Protein AF-A0A539DKL7-F1 (afdb_monomer_lite)

Secondary structure (DSSP, 8-state):
--GGGGTHHHHTT--EEEEEE-TT-BTTB-HHHHHHHHHHHHHHHHTTT-EEEEEEEE-S-HHHHHHHHHHHHHTT----EEEEEEPS--HHHHHHHHHHTT--SSHHHHHHHHHHHHHHTT-SSTHHHHHHHHHH--GGG-SEEEEEE-TT-HHHHHHHHHHHHH--

Radius of gyration: 16.88 Å; chains: 1; bounding box: 45×38×37 Å

Structure (mmCIF, N/CA/C/O backbone):
data_AF-A0A539DKL7-F1
#
_entry.id   AF-A0A539DKL7-F1
#
loop_
_atom_site.group_PDB
_atom_site.id
_atom_site.type_symbol
_atom_site.label_atom_id
_atom_site.label_alt_id
_atom_site.label_comp_id
_atom_site.label_asym_id
_atom_site.label_entity_id
_atom_site.label_seq_id
_atom_site.pdbx_PDB_ins_code
_atom_site.Cartn_x
_atom_site.Cartn_y
_atom_site.Cartn_z
_atom_site.occupancy
_atom_site.B_iso_or_equiv
_atom_site.auth_seq_id
_atom_site.auth_comp_id
_atom_site.auth_asym_id
_atom_site.auth_atom_id
_atom_site.pdbx_PDB_model_num
ATOM 1 N N . MET A 1 1 ? -15.030 14.262 7.979 1.00 51.34 1 MET A N 1
ATOM 2 C CA . MET A 1 1 ? -15.782 13.205 8.694 1.00 51.34 1 MET A CA 1
ATOM 3 C C . MET A 1 1 ? -17.088 12.956 7.949 1.00 51.34 1 MET A C 1
ATOM 5 O O . MET A 1 1 ? -18.043 13.677 8.177 1.00 51.34 1 MET A O 1
ATOM 9 N N . GLY A 1 2 ? -17.061 12.036 6.977 1.00 80.56 2 GLY A N 1
ATOM 10 C CA . GLY A 1 2 ? -18.054 11.915 5.896 1.00 80.56 2 GLY A CA 1
ATOM 11 C C . GLY A 1 2 ? -19.024 10.734 6.029 1.00 80.56 2 GLY A C 1
ATOM 12 O O . GLY A 1 2 ? -19.484 10.433 7.127 1.00 80.56 2 GLY A O 1
ATOM 13 N N . LEU A 1 3 ? -19.303 10.060 4.902 1.00 87.44 3 LEU A N 1
ATOM 14 C CA . LEU A 1 3 ? -20.340 9.023 4.740 1.00 87.44 3 LEU A CA 1
ATOM 15 C C . LEU A 1 3 ? -20.349 7.925 5.819 1.00 87.44 3 LEU A C 1
ATOM 17 O O . LEU A 1 3 ? -21.429 7.475 6.191 1.00 87.44 3 LEU A O 1
ATOM 21 N N . LEU A 1 4 ? -19.191 7.553 6.383 1.00 86.50 4 LEU A N 1
ATOM 22 C CA . LEU A 1 4 ? -19.084 6.562 7.468 1.00 86.50 4 LEU A CA 1
ATOM 23 C C . LEU A 1 4 ? -19.978 6.885 8.672 1.00 86.50 4 LEU A C 1
ATOM 25 O O . LEU A 1 4 ? -20.499 5.980 9.308 1.00 86.50 4 LEU A O 1
ATOM 29 N N . LYS A 1 5 ? -20.194 8.169 8.978 1.00 86.50 5 LYS A N 1
ATOM 30 C CA . LYS A 1 5 ? -20.977 8.573 10.154 1.00 86.50 5 LYS A CA 1
ATOM 31 C C . LYS A 1 5 ? -22.489 8.541 9.943 1.00 86.50 5 LYS A C 1
ATOM 33 O O . LYS A 1 5 ? -23.233 8.614 10.914 1.00 86.50 5 LYS A O 1
ATOM 38 N N . THR A 1 6 ? -22.942 8.425 8.697 1.00 91.38 6 THR A N 1
ATOM 39 C CA . THR A 1 6 ? -24.365 8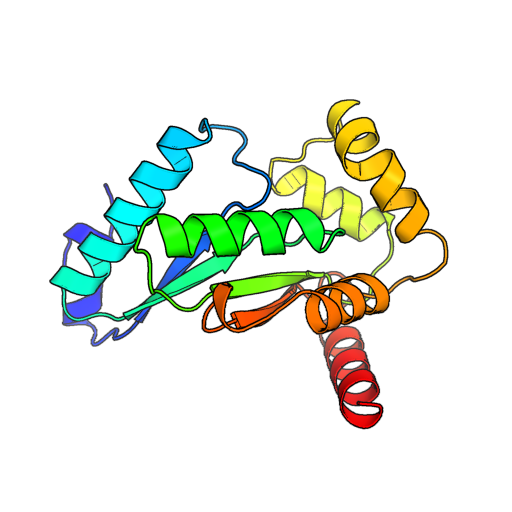.527 8.328 1.00 91.38 6 THR A CA 1
ATOM 40 C C . THR A 1 6 ? -25.171 7.260 8.631 1.00 91.38 6 THR A C 1
ATOM 42 O O . THR A 1 6 ? -26.403 7.285 8.584 1.00 91.38 6 THR A O 1
ATOM 45 N N . GLY A 1 7 ? -24.493 6.134 8.879 1.00 90.38 7 GLY A N 1
ATOM 46 C CA . GLY A 1 7 ? -25.111 4.813 9.010 1.00 90.38 7 GLY A CA 1
ATOM 47 C C . GLY A 1 7 ? -25.663 4.235 7.698 1.00 90.38 7 GLY A C 1
ATOM 48 O O . GLY A 1 7 ? -26.395 3.250 7.732 1.00 90.38 7 GLY A O 1
ATOM 49 N N . LEU A 1 8 ? -25.411 4.875 6.544 1.00 94.19 8 LEU A N 1
ATOM 50 C CA . LEU A 1 8 ? -25.935 4.419 5.250 1.00 94.19 8 LEU A CA 1
ATOM 51 C C . LEU A 1 8 ? -25.416 3.027 4.882 1.00 94.19 8 LEU A C 1
ATOM 53 O O . LEU A 1 8 ? -26.169 2.210 4.364 1.00 94.19 8 LEU A O 1
ATOM 57 N N . PHE A 1 9 ? -24.143 2.747 5.151 1.00 94.94 9 PHE A N 1
ATOM 58 C CA . PHE A 1 9 ? -23.506 1.509 4.716 1.00 94.94 9 PHE A CA 1
ATOM 59 C C . PHE A 1 9 ? -24.122 0.285 5.402 1.00 94.94 9 PHE A C 1
ATOM 61 O O . PHE A 1 9 ? -24.510 -0.671 4.734 1.00 94.94 9 PHE A O 1
ATOM 68 N N . GLU A 1 10 ? -24.310 0.360 6.714 1.00 92.38 10 GLU A N 1
ATOM 69 C CA . GLU A 1 1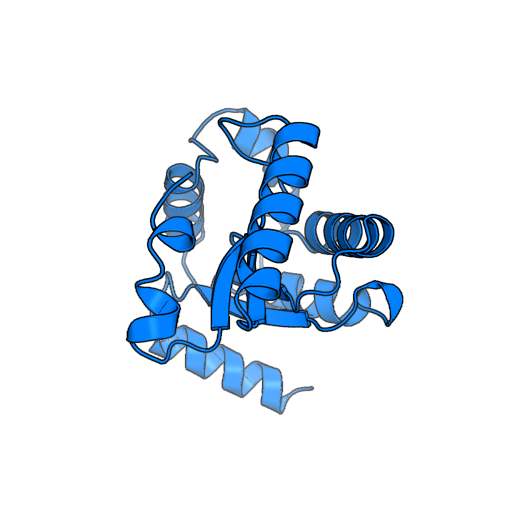0 ? -24.898 -0.692 7.536 1.00 92.38 10 GLU A CA 1
ATOM 70 C C . GLU A 1 10 ? -26.374 -0.909 7.173 1.00 92.38 10 GLU A C 1
ATOM 72 O O . GLU A 1 10 ? -26.809 -2.050 7.017 1.00 92.38 10 GLU A O 1
ATOM 77 N N . ARG A 1 11 ? -27.130 0.181 6.950 1.00 94.00 11 ARG A N 1
ATOM 78 C CA . ARG A 1 11 ? -28.537 0.118 6.505 1.00 94.00 11 ARG A CA 1
ATOM 79 C C . ARG A 1 11 ? -28.705 -0.575 5.154 1.00 94.00 11 ARG A C 1
ATOM 81 O O . ARG A 1 11 ? -29.730 -1.208 4.928 1.00 94.00 11 ARG A O 1
ATOM 88 N N . HIS A 1 12 ? -27.709 -0.477 4.277 1.00 96.31 12 HIS A N 1
ATOM 89 C CA . HIS A 1 12 ? -27.691 -1.157 2.980 1.00 96.31 12 HIS A CA 1
ATOM 90 C C . HIS A 1 12 ? -26.947 -2.504 3.006 1.00 96.31 12 HIS A C 1
ATOM 92 O O . HIS A 1 12 ? -26.658 -3.068 1.954 1.00 96.31 12 HIS A O 1
ATOM 98 N N . GLY A 1 13 ? -26.641 -3.040 4.193 1.00 95.75 13 GLY A N 1
ATOM 99 C CA . GLY A 1 13 ? -26.045 -4.367 4.347 1.00 95.75 13 GLY A CA 1
ATOM 100 C C . GLY A 1 13 ? -24.576 -4.465 3.927 1.00 95.75 13 GLY A C 1
ATOM 101 O O . GLY A 1 13 ? -24.063 -5.577 3.785 1.00 95.75 13 GLY A O 1
ATOM 102 N N . ILE A 1 14 ? -23.875 -3.341 3.743 1.00 97.06 14 ILE A N 1
ATOM 103 C CA . ILE A 1 14 ? -22.437 -3.348 3.460 1.00 97.06 14 ILE A CA 1
ATOM 104 C C . ILE A 1 14 ? -21.697 -3.916 4.671 1.00 97.06 14 ILE A C 1
ATOM 106 O O . ILE A 1 14 ? -21.912 -3.501 5.806 1.00 97.06 14 ILE A O 1
ATOM 110 N N . ARG A 1 15 ? -20.817 -4.890 4.419 1.00 96.75 15 ARG A N 1
ATOM 111 C CA . ARG A 1 15 ? -20.060 -5.606 5.461 1.00 96.75 15 ARG A CA 1
ATOM 112 C C . ARG A 1 15 ? -18.588 -5.230 5.526 1.00 96.75 15 ARG A C 1
ATOM 114 O O . ARG A 1 15 ? -17.936 -5.544 6.513 1.00 96.75 15 ARG A O 1
ATOM 121 N N . ALA A 1 16 ? -18.054 -4.590 4.492 1.00 96.62 16 ALA A N 1
ATOM 122 C CA . ALA A 1 16 ? -16.653 -4.206 4.434 1.00 96.62 16 ALA A CA 1
ATOM 123 C C . ALA A 1 16 ? -16.479 -2.888 3.685 1.00 96.62 16 ALA A C 1
ATOM 125 O O . ALA A 1 16 ? -17.191 -2.625 2.715 1.00 96.62 16 ALA A O 1
ATOM 126 N N . ILE A 1 17 ? -15.511 -2.080 4.114 1.00 97.19 17 ILE A N 1
ATOM 127 C CA . ILE A 1 17 ? -15.208 -0.788 3.499 1.00 97.19 17 ILE A CA 1
ATOM 128 C C . ILE A 1 17 ? -13.718 -0.707 3.183 1.00 97.19 17 ILE A C 1
ATOM 130 O O . ILE A 1 17 ? -12.862 -0.846 4.058 1.00 97.19 17 ILE A O 1
ATOM 134 N N . GLY A 1 18 ? -13.427 -0.450 1.907 1.00 96.88 18 GLY A N 1
ATOM 135 C CA . GLY A 1 18 ? -12.089 -0.134 1.427 1.00 96.88 18 GLY A CA 1
ATOM 136 C C . GLY A 1 18 ? -11.700 1.306 1.762 1.00 96.88 18 GLY A C 1
ATOM 137 O O . GLY A 1 18 ? -12.447 2.232 1.447 1.00 96.88 18 GLY A O 1
ATOM 138 N N . ILE A 1 19 ? -10.526 1.511 2.353 1.00 97.00 19 ILE A N 1
ATOM 139 C CA . ILE A 1 19 ? -9.945 2.833 2.614 1.00 97.00 19 ILE A CA 1
ATOM 140 C C . ILE A 1 19 ? -8.532 2.934 2.039 1.00 97.00 19 ILE A C 1
ATOM 142 O O . ILE A 1 19 ? -7.812 1.944 1.946 1.00 97.00 19 ILE A O 1
ATOM 146 N N . ALA A 1 20 ? -8.129 4.143 1.651 1.00 95.31 20 ALA A N 1
ATOM 147 C CA . ALA A 1 20 ? -6.807 4.383 1.083 1.00 95.31 20 ALA A CA 1
ATOM 148 C C . ALA A 1 20 ? -5.690 4.269 2.137 1.00 95.31 20 ALA A C 1
ATOM 150 O O . ALA A 1 20 ? -5.828 4.784 3.250 1.00 95.31 20 ALA A O 1
ATOM 151 N N . GLY A 1 21 ? -4.579 3.636 1.754 1.00 94.81 21 GLY A N 1
ATOM 152 C CA . GLY A 1 21 ? -3.299 3.643 2.467 1.00 94.81 21 GLY A CA 1
ATOM 153 C C . GLY A 1 21 ? -2.215 4.377 1.671 1.00 94.81 21 GLY A C 1
ATOM 154 O O . GLY A 1 21 ? -2.219 4.358 0.439 1.00 94.81 21 GLY A O 1
ATOM 155 N N . HIS A 1 22 ? -1.266 5.006 2.368 1.00 92.44 22 HIS A N 1
ATOM 156 C CA . HIS A 1 22 ? -0.259 5.883 1.755 1.00 92.44 22 HIS A CA 1
ATOM 157 C C . HIS A 1 22 ? 1.177 5.534 2.193 1.00 92.44 22 HIS A C 1
ATOM 159 O O . HIS A 1 22 ? 1.765 6.289 2.968 1.00 92.44 22 HIS A O 1
ATOM 165 N N . PRO A 1 23 ? 1.759 4.420 1.702 1.00 92.25 23 PRO A N 1
ATOM 166 C CA . PRO A 1 23 ? 3.135 4.019 2.025 1.00 92.25 23 PRO A CA 1
ATOM 167 C C . PRO A 1 23 ? 4.183 5.089 1.710 1.00 92.25 23 PRO A C 1
ATOM 169 O O . PRO A 1 23 ? 5.130 5.278 2.462 1.00 92.25 23 PRO A O 1
ATOM 172 N N . ASP A 1 24 ? 3.956 5.841 0.636 1.00 85.50 24 ASP A N 1
ATOM 173 C CA . ASP A 1 24 ? 4.828 6.917 0.165 1.00 85.50 24 ASP A CA 1
ATOM 174 C C . ASP A 1 24 ? 4.429 8.315 0.676 1.00 85.50 24 ASP A C 1
ATOM 176 O O . ASP A 1 24 ? 4.960 9.323 0.194 1.00 85.50 24 ASP A O 1
ATOM 180 N N . GLY A 1 25 ? 3.485 8.392 1.618 1.00 85.31 25 GLY A N 1
ATOM 181 C CA . GLY A 1 25 ? 2.903 9.641 2.109 1.00 85.31 25 GLY A CA 1
ATOM 182 C C . GLY A 1 25 ? 1.778 10.198 1.228 1.00 85.31 25 GLY A C 1
ATOM 183 O O . GLY A 1 25 ? 1.386 9.611 0.217 1.00 85.31 25 GLY A O 1
ATOM 184 N N . HIS A 1 26 ? 1.226 11.339 1.643 1.00 84.81 26 HIS A N 1
ATOM 185 C CA . HIS A 1 26 ? 0.083 11.993 1.004 1.00 84.81 26 HIS A CA 1
ATOM 186 C C . HIS A 1 26 ? 0.412 13.470 0.713 1.00 84.81 26 HIS A C 1
ATOM 188 O O . HIS A 1 26 ? 0.976 14.136 1.575 1.00 84.81 26 HIS A O 1
ATOM 194 N N . PRO A 1 27 ? 0.045 14.030 -0.457 1.00 82.75 27 PRO A N 1
ATOM 195 C CA . PRO A 1 27 ? 0.448 15.388 -0.856 1.00 82.75 27 PRO A CA 1
ATOM 196 C C . PRO A 1 27 ? -0.083 16.498 0.063 1.00 82.75 27 PRO A C 1
ATOM 198 O O . PRO A 1 27 ? 0.496 17.575 0.134 1.00 82.75 27 PRO A O 1
ATOM 201 N N . SER A 1 28 ? -1.197 16.244 0.749 1.00 86.00 28 SER A N 1
ATOM 202 C CA . SER A 1 28 ? -1.888 17.228 1.596 1.00 86.00 28 SER A CA 1
ATOM 203 C C . SER A 1 28 ? -1.897 16.871 3.084 1.00 86.00 28 SER A C 1
ATOM 205 O O . SER A 1 28 ? -2.652 17.477 3.833 1.00 86.00 28 SER A O 1
ATOM 207 N N . MET A 1 29 ? -1.158 15.840 3.506 1.00 87.31 29 MET A N 1
ATOM 208 C CA . MET A 1 29 ? -1.106 15.417 4.910 1.00 87.31 29 MET A CA 1
ATOM 209 C C . MET A 1 29 ? 0.315 15.011 5.275 1.00 87.31 29 MET A C 1
ATOM 211 O O . MET A 1 29 ? 0.968 14.290 4.519 1.00 87.31 29 MET A O 1
ATOM 215 N N . ASN A 1 30 ? 0.776 15.413 6.455 1.00 93.06 30 ASN A N 1
ATOM 216 C CA . ASN A 1 30 ? 2.025 14.889 6.994 1.00 93.06 30 ASN A CA 1
ATOM 217 C C . ASN A 1 30 ? 1.867 13.417 7.440 1.00 93.06 30 ASN A C 1
ATOM 219 O O . ASN A 1 30 ? 0.768 12.848 7.431 1.00 93.06 30 ASN A O 1
ATOM 223 N N . ALA A 1 31 ? 2.977 12.773 7.810 1.00 90.69 31 ALA A N 1
ATOM 224 C CA . ALA A 1 31 ? 2.985 11.353 8.166 1.00 90.69 31 ALA A CA 1
ATOM 225 C C . ALA A 1 31 ? 2.087 11.031 9.376 1.00 90.69 31 ALA A C 1
ATOM 227 O O . ALA A 1 31 ? 1.311 10.075 9.333 1.00 90.69 31 ALA A O 1
ATOM 228 N N . GLU A 1 32 ? 2.136 11.849 10.429 1.00 95.19 32 GLU A N 1
ATOM 229 C CA . GLU A 1 32 ? 1.327 11.650 11.637 1.00 95.19 32 GLU A CA 1
ATOM 230 C C . GLU A 1 32 ? -0.167 11.863 11.371 1.00 95.19 32 GLU A C 1
ATOM 232 O O . GLU A 1 32 ? -1.010 11.104 11.853 1.00 95.19 32 GLU A O 1
ATOM 237 N N . GLU A 1 33 ? -0.523 12.828 10.523 1.00 95.88 33 GLU A N 1
ATOM 238 C CA . GLU A 1 33 ? -1.899 13.007 10.064 1.00 95.88 33 GLU A CA 1
ATOM 239 C C . GLU A 1 33 ? -2.403 11.792 9.282 1.00 95.88 33 GLU A C 1
ATOM 241 O O . GLU A 1 33 ? -3.518 11.328 9.540 1.00 95.88 33 GLU A O 1
ATOM 246 N N . CYS A 1 34 ? -1.588 11.238 8.376 1.00 94.94 34 CYS A N 1
ATOM 247 C CA . CYS A 1 34 ? -1.933 10.025 7.633 1.00 94.94 34 CYS A CA 1
ATOM 248 C C . CYS A 1 34 ? -2.237 8.862 8.585 1.00 94.94 34 CYS A C 1
ATOM 250 O O . CYS A 1 34 ? -3.273 8.206 8.442 1.00 94.94 34 CYS A O 1
ATOM 252 N N . TRP A 1 35 ? -1.378 8.639 9.584 1.00 97.25 35 TRP A N 1
ATOM 253 C CA . TRP A 1 35 ? -1.574 7.586 10.581 1.00 97.25 35 TRP A CA 1
ATOM 254 C C . TRP A 1 35 ? -2.815 7.812 11.433 1.00 97.25 35 TRP A C 1
ATOM 256 O O . TRP A 1 35 ? -3.634 6.900 11.584 1.00 97.25 35 TRP A O 1
ATOM 266 N N . ARG A 1 36 ? -2.998 9.034 11.941 1.00 96.31 36 ARG A N 1
ATOM 267 C CA . ARG A 1 36 ? -4.165 9.404 12.743 1.00 96.31 36 ARG A CA 1
ATOM 268 C C . ARG A 1 36 ? -5.459 9.147 11.976 1.00 96.31 36 ARG A C 1
ATOM 270 O O . ARG A 1 36 ? -6.371 8.519 12.510 1.00 96.31 36 ARG A O 1
ATOM 277 N N . PHE A 1 37 ? -5.554 9.595 10.725 1.00 95.31 37 PHE A N 1
ATOM 278 C CA . PHE A 1 37 ? -6.761 9.401 9.923 1.00 95.31 37 PHE A CA 1
ATOM 279 C C . PHE A 1 37 ? -6.984 7.948 9.514 1.00 95.31 37 PHE A C 1
ATOM 281 O O . PHE A 1 37 ? -8.136 7.516 9.482 1.00 95.31 37 PHE A O 1
ATOM 288 N N . LEU A 1 38 ? -5.927 7.192 9.216 1.00 97.00 38 LEU A N 1
ATOM 289 C CA . LEU A 1 38 ? -6.048 5.767 8.924 1.00 97.00 38 LEU A CA 1
ATOM 290 C C . LEU A 1 38 ? -6.604 5.010 10.134 1.00 97.00 38 LEU A C 1
ATOM 292 O O . LEU A 1 38 ? -7.593 4.293 9.999 1.00 97.00 38 LEU A O 1
ATOM 296 N N . LYS A 1 39 ? -6.036 5.247 11.324 1.00 97.25 39 LYS A N 1
ATOM 297 C CA . LYS A 1 39 ? -6.492 4.641 12.581 1.00 97.25 39 LYS A CA 1
ATOM 298 C C . LYS A 1 39 ? -7.946 4.996 12.890 1.00 97.25 39 LYS A C 1
ATOM 300 O O . LYS A 1 39 ? -8.735 4.106 13.189 1.00 97.25 39 LYS A O 1
ATOM 305 N N . LEU A 1 40 ? -8.311 6.275 12.760 1.00 95.94 40 LEU A N 1
ATOM 306 C CA . LEU A 1 40 ? -9.689 6.737 12.961 1.00 95.94 40 LEU A CA 1
ATOM 307 C C . LEU A 1 40 ? -10.667 6.060 11.996 1.00 95.94 40 LEU A C 1
ATOM 309 O O . LEU A 1 40 ? -11.724 5.616 12.423 1.00 95.94 40 LEU A O 1
ATOM 313 N N . LYS A 1 41 ? -10.320 5.946 10.709 1.00 96.06 41 LYS A N 1
ATOM 314 C CA . LYS A 1 41 ? -11.180 5.284 9.718 1.00 96.06 41 LYS A CA 1
ATOM 315 C C . LYS A 1 41 ? -11.365 3.799 10.029 1.00 96.06 41 LYS A C 1
ATOM 317 O O . LYS A 1 41 ? -12.492 3.329 9.945 1.00 96.06 41 LYS A O 1
ATOM 322 N N . CYS A 1 42 ? -10.299 3.080 10.391 1.00 97.50 42 CYS A N 1
ATOM 323 C CA . CYS A 1 42 ? -10.409 1.674 10.788 1.00 97.50 42 CYS A CA 1
ATOM 324 C C . CYS A 1 42 ? -11.337 1.514 11.998 1.00 97.50 42 CYS A C 1
ATOM 326 O O . CYS A 1 42 ? -12.300 0.759 11.914 1.00 97.50 42 CYS A O 1
ATOM 328 N N . ALA A 1 43 ? -11.117 2.292 13.062 1.00 95.81 43 ALA A N 1
ATOM 329 C CA . ALA A 1 43 ? -11.936 2.231 14.272 1.00 95.81 43 ALA A CA 1
ATOM 330 C C . ALA A 1 43 ? -13.409 2.609 14.014 1.00 95.81 43 ALA A C 1
ATOM 332 O O . ALA A 1 43 ? -14.321 1.956 14.522 1.00 95.81 43 ALA A O 1
ATOM 333 N N . ASP A 1 44 ? -13.663 3.629 13.187 1.00 95.12 44 ASP A N 1
ATOM 334 C CA . ASP A 1 44 ? -15.022 4.017 12.793 1.00 95.12 44 ASP A CA 1
ATOM 335 C C . ASP A 1 44 ? -15.727 2.876 12.037 1.00 95.12 44 ASP A C 1
ATOM 337 O O . ASP A 1 44 ? -16.906 2.631 12.271 1.00 95.12 44 ASP A O 1
ATOM 341 N N . ILE A 1 45 ? -15.025 2.163 11.148 1.00 96.88 45 ILE A N 1
ATOM 342 C CA . ILE A 1 45 ? -15.581 1.027 10.393 1.00 96.88 45 ILE A CA 1
ATOM 343 C C . ILE A 1 45 ? -15.864 -0.161 11.328 1.00 96.88 45 ILE A C 1
ATOM 345 O O . ILE A 1 45 ? -16.958 -0.726 11.291 1.00 96.88 45 ILE A O 1
ATOM 349 N N . GLU A 1 46 ? -14.911 -0.507 12.195 1.00 96.12 46 GLU A N 1
ATOM 350 C CA . GLU A 1 46 ? -15.009 -1.644 13.122 1.00 96.12 46 GLU A CA 1
ATOM 351 C C . GLU A 1 46 ? -16.096 -1.439 14.182 1.00 96.12 46 GLU A C 1
ATOM 353 O O . GLU A 1 46 ? -16.907 -2.335 14.413 1.00 96.12 46 GLU A O 1
ATOM 358 N N . SER A 1 47 ? -16.186 -0.242 14.776 1.00 94.88 47 SER A N 1
ATOM 359 C CA . SER A 1 47 ? -17.222 0.096 15.772 1.00 94.88 47 SER A CA 1
ATOM 360 C C . SER A 1 47 ? -18.650 0.010 15.222 1.00 94.88 47 SER A C 1
ATOM 362 O O . SER A 1 47 ? -19.612 -0.053 15.984 1.00 94.88 47 SER A O 1
ATOM 364 N N . ARG A 1 48 ? -18.788 -0.024 13.894 1.00 94.06 48 ARG A N 1
ATOM 365 C CA . ARG A 1 48 ? -20.049 -0.163 13.161 1.00 94.06 48 ARG A CA 1
ATOM 366 C C . ARG A 1 48 ? -20.315 -1.592 12.681 1.00 94.06 48 ARG A C 1
ATOM 368 O O . ARG A 1 48 ? -21.253 -1.818 11.922 1.00 94.06 48 ARG A O 1
ATOM 375 N N . GLY A 1 49 ? -19.501 -2.561 13.103 1.00 95.00 49 GLY A N 1
ATOM 376 C CA . GLY A 1 49 ? -19.663 -3.971 12.740 1.00 95.00 49 GLY A CA 1
ATOM 377 C C . GLY A 1 49 ? -19.299 -4.288 11.286 1.00 95.00 49 GLY A C 1
ATOM 378 O O . GLY A 1 49 ? -19.759 -5.294 10.747 1.00 95.00 49 GLY A O 1
ATOM 379 N N . MET A 1 50 ? -18.500 -3.437 10.637 1.00 97.38 50 MET A N 1
ATOM 380 C CA . MET A 1 50 ? -17.981 -3.658 9.287 1.00 97.38 50 MET A CA 1
ATOM 381 C C . MET A 1 50 ? -16.478 -3.961 9.331 1.00 97.38 50 MET A C 1
ATOM 383 O O . MET A 1 50 ? -15.774 -3.571 10.258 1.00 97.38 50 MET A O 1
ATOM 387 N N . ALA A 1 51 ? -15.969 -4.634 8.302 1.00 97.88 51 ALA A N 1
ATOM 388 C CA . ALA A 1 51 ? -14.553 -4.954 8.167 1.00 97.88 51 ALA A CA 1
ATOM 389 C C . ALA A 1 51 ? -13.801 -3.864 7.375 1.00 97.88 51 ALA A C 1
ATOM 391 O O . ALA A 1 51 ? -14.143 -3.605 6.212 1.00 97.88 51 ALA A O 1
ATOM 392 N N . PRO A 1 52 ? -12.758 -3.230 7.936 1.00 98.12 52 PRO A N 1
ATOM 393 C CA . PRO A 1 52 ? -11.892 -2.355 7.163 1.00 98.12 52 PRO A CA 1
ATOM 394 C C . PRO A 1 52 ? -10.987 -3.175 6.237 1.00 98.12 52 PRO A C 1
ATOM 396 O O . PRO A 1 52 ? -10.460 -4.223 6.604 1.00 98.12 52 PRO A O 1
ATOM 399 N N . LEU A 1 53 ? -10.765 -2.661 5.034 1.00 98.38 53 LEU A N 1
ATOM 400 C CA . LEU A 1 53 ? -9.764 -3.150 4.093 1.00 98.38 53 LEU A CA 1
ATOM 401 C C . LEU A 1 53 ? -8.935 -1.958 3.634 1.00 98.38 53 LEU A C 1
ATOM 403 O O . LEU A 1 53 ? -9.491 -0.967 3.171 1.00 98.38 53 LEU A O 1
ATOM 407 N N . ILE A 1 54 ? -7.613 -2.047 3.708 1.00 98.62 54 ILE A N 1
ATOM 408 C CA . ILE A 1 54 ? -6.750 -0.964 3.238 1.00 98.62 54 ILE A CA 1
ATOM 409 C C . ILE A 1 54 ? -6.292 -1.275 1.817 1.00 98.62 54 ILE A C 1
ATOM 411 O O . ILE A 1 54 ? -5.831 -2.378 1.544 1.00 98.62 54 ILE A O 1
ATOM 415 N N . VAL A 1 55 ? -6.404 -0.312 0.906 1.00 98.19 55 VAL A N 1
ATOM 416 C CA . VAL A 1 55 ? -5.875 -0.401 -0.461 1.00 98.19 55 VAL A CA 1
ATOM 417 C C . VAL A 1 55 ? -4.877 0.731 -0.647 1.00 98.19 55 VAL A C 1
ATOM 419 O O . VAL A 1 55 ? -5.225 1.897 -0.464 1.00 98.19 55 VAL A O 1
ATOM 422 N N . THR A 1 56 ? -3.622 0.410 -0.947 1.00 96.12 56 THR A N 1
ATOM 423 C CA . THR A 1 56 ? -2.596 1.440 -1.138 1.00 96.12 56 THR A CA 1
ATOM 424 C C . THR A 1 56 ? -2.681 2.034 -2.537 1.00 96.12 56 THR A C 1
ATOM 426 O O . THR A 1 56 ? -3.182 1.395 -3.461 1.00 96.12 56 THR A O 1
ATOM 429 N N . GLN A 1 57 ? -2.105 3.221 -2.723 1.00 90.56 57 GLN A N 1
ATOM 430 C CA . GLN A 1 57 ? -1.735 3.656 -4.069 1.00 90.56 57 GLN A CA 1
ATOM 431 C C . GLN A 1 57 ? -0.726 2.675 -4.694 1.00 90.56 57 GLN A C 1
ATOM 433 O O . GLN A 1 57 ? -0.066 1.915 -3.973 1.00 90.56 57 GLN A O 1
ATOM 438 N N . PHE A 1 58 ? -0.609 2.685 -6.022 1.00 89.06 58 PHE A N 1
ATOM 439 C CA . PHE A 1 58 ? 0.455 1.949 -6.698 1.00 89.06 58 PHE A CA 1
ATOM 440 C C . PHE A 1 58 ? 1.834 2.575 -6.463 1.00 89.06 58 PHE A C 1
ATOM 442 O O . PHE A 1 58 ? 1.957 3.783 -6.267 1.00 89.06 58 PHE A O 1
ATOM 449 N N . GLY A 1 59 ? 2.867 1.739 -6.518 1.00 86.19 59 GLY A N 1
ATOM 450 C CA . GLY A 1 59 ? 4.264 2.148 -6.406 1.00 86.19 59 GLY A CA 1
ATOM 451 C C . GLY A 1 59 ? 5.156 1.354 -7.355 1.00 86.19 59 GLY A C 1
ATOM 452 O O . GLY A 1 59 ? 4.675 0.535 -8.138 1.00 86.19 59 GLY A O 1
ATOM 453 N N . PHE A 1 60 ? 6.461 1.613 -7.281 1.00 82.88 60 PHE A N 1
ATOM 454 C CA . PHE A 1 60 ? 7.478 0.989 -8.142 1.00 82.88 60 PHE A CA 1
ATOM 455 C C . PHE A 1 60 ? 8.617 0.322 -7.350 1.00 82.88 60 PHE A C 1
ATOM 457 O O . PHE A 1 60 ? 9.450 -0.371 -7.927 1.00 82.88 60 PHE A O 1
ATOM 464 N N . ASP A 1 61 ? 8.660 0.524 -6.031 1.00 84.69 61 ASP A N 1
ATOM 465 C CA . ASP A 1 61 ? 9.644 -0.054 -5.115 1.00 84.69 61 ASP A CA 1
ATOM 466 C C . ASP A 1 61 ? 8.906 -0.807 -4.005 1.00 84.69 61 ASP A C 1
ATOM 468 O O . ASP A 1 61 ? 7.915 -0.303 -3.480 1.00 84.69 61 ASP A O 1
ATOM 472 N N . ALA A 1 62 ? 9.375 -2.001 -3.648 1.00 90.69 62 ALA A N 1
ATOM 473 C CA . ALA A 1 62 ? 8.812 -2.787 -2.555 1.00 90.69 62 ALA A CA 1
ATOM 474 C C . ALA A 1 62 ? 9.120 -2.174 -1.179 1.00 90.69 62 ALA A C 1
ATOM 476 O O . ALA A 1 62 ? 8.316 -2.298 -0.256 1.00 90.69 62 ALA A O 1
ATOM 477 N N . THR A 1 63 ? 10.262 -1.493 -1.034 1.00 91.25 63 THR A N 1
ATOM 478 C CA . THR A 1 63 ? 10.778 -1.024 0.262 1.00 91.25 63 THR A CA 1
ATOM 479 C C . THR A 1 63 ? 9.780 -0.144 1.027 1.00 91.25 63 THR A C 1
ATOM 481 O O . THR A 1 63 ? 9.503 -0.465 2.187 1.00 91.25 63 THR A O 1
ATOM 484 N N . PRO A 1 64 ? 9.171 0.904 0.426 1.00 91.81 64 PRO A N 1
ATOM 485 C CA . PRO A 1 64 ? 8.177 1.723 1.121 1.00 91.81 64 PRO A CA 1
ATOM 486 C C . PRO A 1 64 ? 6.978 0.917 1.627 1.00 91.81 64 PRO A C 1
ATOM 488 O O . PRO A 1 64 ? 6.516 1.150 2.742 1.00 91.81 64 PRO A O 1
ATOM 491 N N . PHE A 1 65 ? 6.499 -0.070 0.860 1.00 95.69 65 PHE A N 1
ATOM 492 C CA . PHE A 1 65 ? 5.396 -0.933 1.290 1.00 95.69 65 PHE A CA 1
ATOM 493 C C . PHE A 1 65 ? 5.772 -1.772 2.506 1.00 95.69 65 PHE A C 1
ATOM 495 O O . PHE A 1 65 ? 5.007 -1.814 3.465 1.00 95.69 65 PHE A O 1
ATOM 502 N N . LEU A 1 66 ? 6.938 -2.421 2.482 1.00 98.06 66 LEU A N 1
ATOM 503 C CA . LEU A 1 66 ? 7.394 -3.297 3.564 1.00 98.06 66 LEU A CA 1
ATOM 504 C C . LEU A 1 66 ? 7.587 -2.514 4.869 1.00 98.06 66 LEU A C 1
ATOM 506 O O . LEU A 1 66 ? 7.065 -2.909 5.911 1.00 98.06 66 LEU A O 1
ATOM 510 N N . VAL A 1 67 ? 8.262 -1.362 4.801 1.00 97.31 67 VAL A N 1
ATOM 511 C CA . VAL A 1 67 ? 8.465 -0.475 5.958 1.00 97.31 67 VAL A CA 1
ATOM 512 C C . VAL A 1 67 ? 7.125 0.014 6.504 1.00 97.31 67 VAL A C 1
ATOM 514 O O . VAL A 1 67 ? 6.860 -0.097 7.701 1.00 97.31 67 VAL A O 1
ATOM 517 N N . TRP A 1 68 ? 6.246 0.502 5.627 1.00 97.81 68 TRP A N 1
ATOM 518 C CA . TRP A 1 68 ? 4.939 1.009 6.027 1.00 97.81 68 TRP A CA 1
ATOM 519 C C . TRP A 1 68 ? 4.043 -0.078 6.633 1.00 97.81 68 TRP A C 1
ATOM 521 O O . TRP A 1 68 ? 3.326 0.184 7.593 1.00 97.81 68 TRP A O 1
ATOM 531 N N . LEU A 1 69 ? 4.095 -1.309 6.117 1.00 98.69 69 LEU A N 1
ATOM 532 C CA . LEU A 1 69 ? 3.350 -2.448 6.655 1.00 98.69 69 LEU A CA 1
ATOM 533 C C . LEU A 1 69 ? 3.821 -2.836 8.059 1.00 98.69 69 LEU A C 1
ATOM 535 O O . LEU A 1 69 ? 2.980 -3.086 8.921 1.00 98.69 69 LEU A O 1
ATOM 539 N N . LYS A 1 70 ? 5.135 -2.851 8.316 1.00 98.38 70 LYS A N 1
ATOM 540 C CA . LYS A 1 70 ? 5.668 -3.086 9.670 1.00 98.38 70 LYS A CA 1
ATOM 541 C C . LYS A 1 70 ? 5.168 -2.021 10.643 1.00 98.38 70 LYS A C 1
ATOM 543 O O . LYS A 1 70 ? 4.662 -2.350 11.714 1.00 98.38 70 LYS A O 1
ATOM 548 N N . GLU A 1 71 ? 5.220 -0.759 10.230 1.00 98.31 71 GLU A N 1
ATOM 549 C CA . GLU A 1 71 ? 4.745 0.370 11.032 1.00 98.31 71 GLU A CA 1
ATOM 550 C C . GLU A 1 71 ? 3.227 0.313 11.286 1.00 98.31 71 GLU A C 1
ATOM 552 O O . GLU A 1 71 ? 2.759 0.544 12.402 1.00 98.31 71 GLU A O 1
ATOM 557 N N . LEU A 1 72 ? 2.445 -0.076 10.272 1.00 98.50 72 LEU A N 1
ATOM 558 C CA . LEU A 1 72 ? 1.002 -0.300 10.379 1.00 98.50 72 LEU A CA 1
ATOM 559 C C . LEU A 1 72 ? 0.680 -1.316 11.486 1.00 98.50 72 LEU A C 1
ATOM 561 O O . LEU A 1 72 ? -0.229 -1.083 12.289 1.00 98.50 72 LEU A O 1
ATOM 565 N N . ARG A 1 73 ? 1.431 -2.426 11.549 1.00 98.44 73 ARG A N 1
ATOM 566 C CA . ARG A 1 73 ? 1.262 -3.447 12.594 1.00 98.44 73 ARG A CA 1
ATOM 567 C C . ARG A 1 73 ? 1.738 -2.964 13.957 1.00 98.44 73 ARG A C 1
ATOM 569 O O . ARG A 1 73 ? 1.010 -3.156 14.927 1.00 98.44 73 ARG A O 1
ATOM 576 N N . ALA A 1 74 ? 2.875 -2.274 14.034 1.00 98.12 74 ALA A N 1
ATOM 577 C CA . ALA A 1 74 ? 3.369 -1.680 15.280 1.00 98.12 74 ALA A CA 1
ATOM 578 C C . ALA A 1 74 ? 2.366 -0.683 15.896 1.00 98.12 74 ALA A C 1
ATOM 580 O O . ALA A 1 74 ? 2.246 -0.576 17.114 1.00 98.12 74 ALA A O 1
ATOM 581 N N . ARG A 1 75 ? 1.574 -0.005 15.057 1.00 97.56 75 ARG A N 1
ATOM 582 C CA . ARG A 1 75 ? 0.489 0.908 15.463 1.00 97.56 75 ARG A CA 1
ATOM 583 C C . ARG A 1 75 ? -0.814 0.209 15.873 1.00 97.56 75 ARG A C 1
ATOM 585 O O . ARG A 1 75 ? -1.794 0.891 16.191 1.00 97.56 75 ARG A O 1
ATOM 592 N N . GLY A 1 76 ? -0.839 -1.125 15.872 1.00 97.31 76 GLY A N 1
ATOM 593 C CA . GLY A 1 76 ? -1.989 -1.943 16.260 1.00 97.31 76 GLY A CA 1
ATOM 594 C C . GLY A 1 76 ? -3.097 -2.008 15.208 1.00 97.31 76 GLY A C 1
ATOM 595 O O . GLY A 1 76 ? -4.218 -2.391 15.530 1.00 97.31 76 GLY A O 1
ATOM 596 N N . ILE A 1 77 ? -2.828 -1.623 13.956 1.00 98.12 77 ILE A N 1
ATOM 597 C CA . ILE A 1 77 ? -3.828 -1.679 12.886 1.00 98.12 77 ILE A CA 1
ATOM 598 C C . ILE A 1 77 ? -3.755 -3.062 12.230 1.00 98.12 77 ILE A C 1
ATOM 600 O O . ILE A 1 77 ? -2.837 -3.354 11.465 1.00 98.12 77 ILE A O 1
ATOM 604 N N . GLY A 1 78 ? -4.736 -3.918 12.528 1.00 96.94 78 GLY A N 1
ATOM 605 C CA . GLY A 1 78 ? -4.814 -5.304 12.042 1.00 96.94 78 GLY A CA 1
ATOM 606 C C . GLY A 1 78 ? -5.499 -5.489 10.683 1.00 96.94 78 GLY A C 1
ATOM 607 O O . GLY A 1 78 ? -5.494 -6.595 10.147 1.00 96.94 78 GLY A O 1
ATOM 608 N N . ALA A 1 79 ? -6.069 -4.424 10.106 1.00 98.31 79 ALA A N 1
ATOM 609 C CA . ALA A 1 79 ? -6.814 -4.499 8.850 1.00 98.31 79 ALA A CA 1
ATOM 610 C C . ALA A 1 79 ? -5.970 -5.120 7.709 1.00 98.31 79 ALA A C 1
ATOM 612 O O . ALA A 1 79 ? -4.781 -4.786 7.573 1.00 98.31 79 ALA A O 1
ATOM 613 N N . PRO A 1 80 ? -6.552 -6.004 6.872 1.00 98.31 80 PRO A N 1
ATOM 614 C CA . PRO A 1 80 ? -5.870 -6.543 5.703 1.00 98.31 80 PRO A CA 1
ATOM 615 C C . PRO A 1 80 ? -5.506 -5.441 4.712 1.00 98.31 80 PRO A C 1
ATOM 617 O O . PRO A 1 80 ? -6.232 -4.456 4.557 1.00 98.31 80 PRO A O 1
ATOM 620 N N . VAL A 1 81 ? -4.380 -5.627 4.023 1.00 98.75 81 VAL A N 1
ATOM 621 C CA . VAL A 1 81 ? -3.844 -4.650 3.071 1.00 98.75 81 VAL A CA 1
ATOM 622 C C . VAL A 1 81 ? -3.814 -5.236 1.666 1.00 98.75 81 VAL A C 1
ATOM 624 O O . VAL A 1 81 ? -3.389 -6.367 1.442 1.00 98.75 81 VAL A O 1
ATOM 627 N N . ARG A 1 82 ? -4.242 -4.437 0.694 1.00 98.56 82 ARG A N 1
ATOM 628 C CA . ARG A 1 82 ? -4.028 -4.663 -0.728 1.00 98.56 82 ARG A CA 1
ATOM 629 C C . ARG A 1 82 ? -2.986 -3.679 -1.245 1.00 98.56 82 ARG A C 1
ATOM 631 O O . ARG A 1 82 ? -3.248 -2.478 -1.278 1.00 98.56 82 ARG A O 1
ATOM 638 N N . ILE A 1 83 ? -1.824 -4.192 -1.635 1.00 97.88 83 ILE A N 1
ATOM 639 C CA . ILE A 1 83 ? -0.748 -3.398 -2.230 1.00 97.88 83 ILE A CA 1
ATOM 640 C C . ILE A 1 83 ? -1.105 -3.086 -3.678 1.00 97.88 83 ILE A C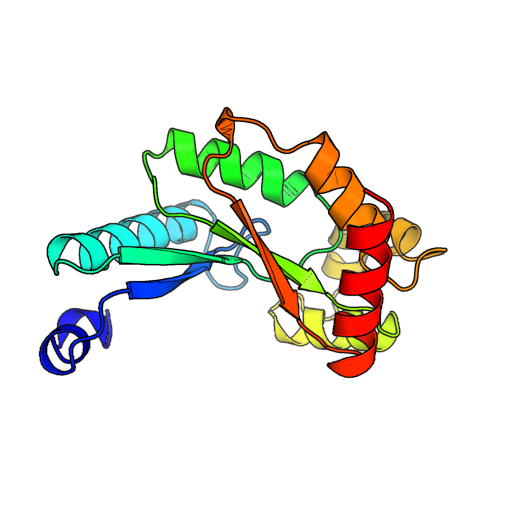 1
ATOM 642 O O . ILE A 1 83 ? -1.341 -3.989 -4.480 1.00 97.88 83 ILE A O 1
ATOM 646 N N . GLY A 1 84 ? -1.124 -1.801 -3.998 1.00 95.31 84 GLY A N 1
ATOM 647 C CA . GLY A 1 84 ? -1.279 -1.292 -5.345 1.00 95.31 84 GLY A CA 1
ATOM 648 C C . GLY A 1 84 ? -0.092 -1.653 -6.232 1.00 95.31 84 GLY A C 1
ATOM 649 O O . GLY A 1 84 ? 1.042 -1.272 -5.947 1.00 95.31 84 GLY A O 1
ATOM 650 N N . VAL A 1 85 ? -0.360 -2.340 -7.337 1.00 92.81 85 VAL A N 1
ATOM 651 C CA . VAL A 1 85 ? 0.646 -2.736 -8.326 1.00 92.81 85 VAL A CA 1
ATOM 652 C C . VAL A 1 85 ? 0.190 -2.268 -9.707 1.00 92.81 85 VAL A C 1
ATOM 654 O O . VAL A 1 85 ? -0.941 -2.560 -10.099 1.00 92.81 85 VAL A O 1
ATOM 657 N N . PRO A 1 86 ? 1.012 -1.537 -10.475 1.00 90.31 86 PRO A N 1
ATOM 658 C CA . PRO A 1 86 ? 0.649 -1.200 -11.843 1.00 90.31 86 PRO A CA 1
ATOM 659 C C . PRO A 1 86 ? 0.717 -2.451 -12.729 1.00 90.31 86 PRO A C 1
ATOM 661 O O . PRO A 1 86 ? 1.704 -3.180 -12.709 1.00 90.31 86 PRO A O 1
ATOM 664 N N . GLY A 1 87 ? -0.317 -2.702 -13.532 1.00 91.25 87 GLY A N 1
ATOM 665 C CA . GLY A 1 87 ? -0.255 -3.709 -14.593 1.00 91.25 87 GLY A CA 1
ATOM 666 C C . GLY A 1 87 ? 0.736 -3.315 -15.703 1.00 91.25 87 GLY A C 1
ATOM 667 O O . GLY A 1 87 ? 1.163 -2.155 -15.760 1.00 91.25 87 GLY A O 1
ATOM 668 N N . PRO A 1 88 ? 1.087 -4.241 -16.617 1.00 90.06 88 PRO A N 1
ATOM 669 C CA . PRO A 1 88 ? 2.016 -3.963 -17.711 1.00 90.06 88 PRO A CA 1
ATOM 670 C C . PRO A 1 88 ? 1.564 -2.771 -18.559 1.00 90.06 88 PRO A C 1
ATOM 672 O O . PRO A 1 88 ? 0.467 -2.774 -19.119 1.00 90.06 88 PRO A O 1
ATOM 675 N N . ALA A 1 89 ? 2.407 -1.745 -18.673 1.00 86.75 89 ALA A N 1
ATOM 676 C CA . ALA A 1 89 ? 2.088 -0.511 -19.388 1.00 86.75 89 ALA A CA 1
ATOM 677 C C . ALA A 1 89 ? 3.356 0.208 -19.869 1.00 86.75 89 ALA A C 1
ATOM 679 O O . ALA A 1 89 ? 4.470 -0.074 -19.434 1.00 86.75 89 ALA A O 1
ATOM 680 N N . LYS A 1 90 ? 3.190 1.188 -20.767 1.00 84.00 90 LYS A N 1
ATOM 681 C CA . LYS A 1 90 ? 4.294 2.083 -21.146 1.00 84.00 90 LYS A CA 1
ATOM 682 C C . LYS A 1 90 ? 4.696 2.935 -19.939 1.00 84.00 90 LYS A C 1
ATOM 684 O O . LYS A 1 90 ? 3.823 3.459 -19.249 1.00 84.00 90 LYS A O 1
ATOM 689 N N . ILE A 1 91 ? 5.996 3.160 -19.742 1.00 79.00 91 ILE A N 1
ATOM 690 C CA . ILE A 1 91 ? 6.520 4.001 -18.647 1.00 79.00 91 ILE A CA 1
ATOM 691 C C . ILE A 1 91 ? 5.880 5.398 -18.669 1.00 79.00 91 ILE A C 1
ATOM 693 O O . ILE A 1 91 ? 5.491 5.917 -17.628 1.00 79.00 91 ILE A O 1
ATOM 697 N N . SER A 1 92 ? 5.674 5.979 -19.854 1.00 81.50 92 SER A N 1
ATOM 698 C CA . SER A 1 92 ? 4.987 7.269 -20.007 1.00 81.50 92 SER A CA 1
ATOM 699 C C . SER A 1 92 ? 3.543 7.256 -19.491 1.00 81.50 92 SER A C 1
ATOM 701 O O . SER A 1 92 ? 3.093 8.242 -18.910 1.00 81.50 92 SER A O 1
ATOM 703 N N . THR A 1 93 ? 2.823 6.142 -19.653 1.00 84.19 93 THR A N 1
ATOM 704 C CA . THR A 1 93 ? 1.484 5.951 -19.080 1.00 84.19 93 THR A CA 1
ATOM 705 C C . THR A 1 93 ? 1.553 5.906 -17.556 1.00 84.19 93 THR A C 1
ATOM 707 O O . THR A 1 93 ? 0.795 6.609 -16.893 1.00 84.19 93 THR A O 1
ATOM 710 N N . LEU A 1 94 ? 2.487 5.132 -16.999 1.00 81.62 94 LEU A N 1
ATOM 711 C CA . LEU A 1 94 ? 2.667 5.000 -15.550 1.00 81.62 94 LEU A CA 1
ATOM 712 C C . LEU A 1 94 ? 3.026 6.342 -14.896 1.00 81.62 94 LEU A C 1
ATOM 714 O O . LEU A 1 94 ? 2.432 6.714 -13.887 1.00 81.62 94 LEU A O 1
ATOM 718 N N . LEU A 1 95 ? 3.930 7.107 -15.513 1.00 78.75 95 LEU A N 1
ATOM 719 C CA . LEU A 1 95 ? 4.311 8.446 -15.059 1.00 78.75 95 LEU A CA 1
ATOM 720 C C . LEU A 1 95 ? 3.139 9.433 -15.096 1.00 78.75 95 LEU A C 1
ATOM 722 O O . LEU A 1 95 ? 2.961 10.211 -14.160 1.00 78.75 95 LEU A O 1
ATOM 726 N N . ARG A 1 96 ? 2.309 9.383 -16.144 1.00 82.06 96 ARG A N 1
ATOM 727 C CA . ARG A 1 96 ? 1.107 10.223 -16.243 1.00 82.06 96 ARG A CA 1
ATOM 728 C C . ARG A 1 96 ? 0.122 9.932 -15.111 1.00 82.06 96 ARG A C 1
ATOM 730 O O . ARG A 1 96 ? -0.398 10.863 -14.504 1.00 82.06 96 ARG A O 1
ATOM 737 N N . PHE A 1 97 ? -0.118 8.657 -14.802 1.00 81.69 97 PHE A N 1
ATOM 738 C CA . PHE A 1 97 ? -0.997 8.290 -13.690 1.00 81.69 97 PHE A CA 1
ATOM 739 C C . PHE A 1 97 ? -0.394 8.644 -12.331 1.00 81.69 97 PHE A C 1
ATOM 741 O O . PHE A 1 97 ? -1.118 9.140 -11.471 1.00 81.69 97 PHE A O 1
ATOM 748 N N . ALA A 1 98 ? 0.920 8.487 -12.152 1.00 75.69 98 ALA A N 1
ATOM 749 C CA . ALA A 1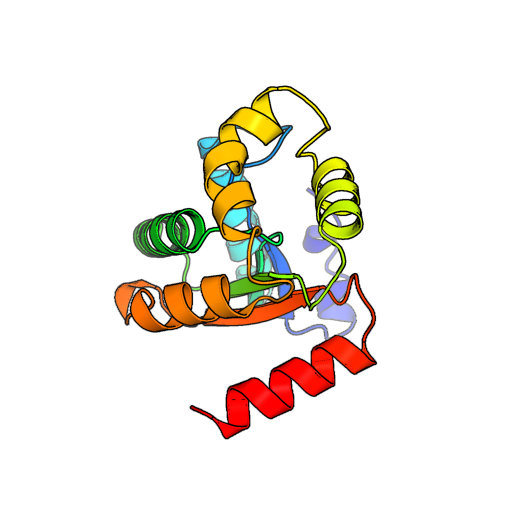 98 ? 1.589 8.888 -10.917 1.00 75.69 98 ALA A CA 1
ATOM 750 C C . ALA A 1 98 ? 1.384 10.390 -10.659 1.00 75.69 98 ALA A C 1
ATOM 752 O O . ALA A 1 98 ? 0.968 10.775 -9.565 1.00 75.69 98 ALA A O 1
ATOM 753 N N . ALA A 1 99 ? 1.539 11.223 -11.695 1.00 75.19 99 ALA A N 1
ATOM 754 C CA . ALA A 1 99 ? 1.281 12.660 -11.614 1.00 75.19 99 ALA A CA 1
ATOM 755 C C . ALA A 1 99 ? -0.127 12.999 -11.096 1.00 75.19 99 ALA A C 1
ATOM 757 O O . ALA A 1 99 ? -0.268 13.884 -10.251 1.00 75.19 99 ALA A O 1
ATOM 758 N N . HIS A 1 100 ? -1.157 12.264 -11.527 1.00 73.88 100 HIS A N 1
ATOM 759 C CA . HIS A 1 100 ? -2.525 12.445 -11.031 1.00 73.88 100 HIS A CA 1
ATOM 760 C C . HIS A 1 100 ? -2.723 12.008 -9.577 1.00 73.88 100 HIS A C 1
ATOM 762 O O . HIS A 1 100 ? -3.582 12.549 -8.887 1.00 73.88 100 HIS A O 1
ATOM 768 N N . CYS A 1 101 ? -1.918 11.076 -9.074 1.00 66.50 101 CYS A N 1
ATOM 769 C CA . CYS A 1 101 ? -1.980 10.608 -7.690 1.00 66.50 101 CYS A CA 1
ATOM 770 C C . CYS A 1 101 ? -1.291 11.552 -6.686 1.00 66.50 101 CYS A C 1
ATOM 772 O O . CYS A 1 101 ? -0.962 11.135 -5.577 1.00 66.50 101 CYS A O 1
ATOM 774 N N . GLY A 1 102 ? -1.058 12.816 -7.059 1.00 58.41 102 GLY A N 1
ATOM 775 C CA . GLY A 1 102 ? -0.366 13.796 -6.218 1.00 58.41 102 GLY A CA 1
ATOM 776 C C . GLY A 1 102 ? 1.153 13.631 -6.213 1.00 58.41 102 GLY A C 1
ATOM 777 O O . GLY A 1 102 ? 1.851 14.332 -5.486 1.00 58.41 102 GLY A O 1
ATOM 778 N N . VAL A 1 103 ? 1.677 12.746 -7.062 1.00 53.50 103 VAL A N 1
ATOM 779 C CA . VAL A 1 103 ? 3.101 12.605 -7.373 1.00 53.50 103 VAL A CA 1
ATOM 780 C C . VAL A 1 103 ? 3.391 13.501 -8.584 1.00 53.50 103 VAL A C 1
ATOM 782 O O . VAL A 1 103 ? 3.834 13.040 -9.629 1.00 53.50 103 VAL A O 1
ATOM 785 N N . GLY A 1 104 ? 2.998 14.776 -8.497 1.00 40.28 104 GLY A N 1
ATOM 786 C CA . GLY A 1 104 ? 3.000 15.716 -9.622 1.00 40.28 104 GLY A CA 1
ATOM 787 C C . GLY A 1 104 ? 4.384 15.869 -10.251 1.00 40.28 104 GLY A C 1
ATOM 788 O O . GLY A 1 104 ? 5.374 15.876 -9.523 1.00 40.28 104 GLY A O 1
ATOM 789 N N . ALA A 1 105 ? 4.424 16.006 -11.583 1.00 37.09 105 ALA A N 1
ATOM 790 C CA . ALA A 1 105 ? 5.591 16.150 -12.465 1.00 37.09 105 ALA A CA 1
ATOM 791 C C . ALA A 1 105 ? 6.567 17.270 -12.043 1.00 37.09 105 ALA A C 1
ATOM 793 O O . ALA A 1 105 ? 6.667 18.324 -12.661 1.00 37.09 105 ALA A O 1
ATOM 794 N N . SER A 1 106 ? 7.284 17.033 -10.957 1.00 42.78 106 SER A N 1
ATOM 795 C CA . SER A 1 106 ? 8.249 17.927 -10.335 1.00 42.78 106 SER A CA 1
ATOM 796 C C . SER A 1 106 ? 9.567 17.177 -10.197 1.00 42.78 106 SER A C 1
ATOM 798 O O . SER A 1 106 ? 9.590 15.943 -10.185 1.00 42.78 106 SER A O 1
ATOM 800 N N . ALA A 1 107 ? 10.673 17.907 -10.057 1.00 44.97 107 ALA A N 1
ATOM 801 C CA . ALA A 1 107 ? 11.991 17.339 -9.771 1.00 44.97 107 ALA A CA 1
ATOM 802 C C . ALA A 1 107 ? 11.964 16.313 -8.616 1.00 44.97 107 ALA A C 1
ATOM 804 O O . ALA A 1 107 ? 12.749 15.372 -8.620 1.00 44.97 107 ALA A O 1
ATOM 805 N N . ASN A 1 108 ? 10.994 16.410 -7.697 1.00 44.38 108 ASN A N 1
ATOM 806 C CA . ASN A 1 108 ? 10.759 15.445 -6.623 1.00 44.38 108 ASN A CA 1
ATOM 807 C C . ASN A 1 108 ? 10.300 14.061 -7.094 1.00 44.38 108 ASN A C 1
ATOM 809 O O . ASN A 1 108 ? 10.582 13.096 -6.405 1.00 44.38 108 ASN A O 1
ATOM 813 N N . VAL A 1 109 ? 9.645 13.907 -8.245 1.00 50.19 109 VAL A N 1
ATOM 814 C CA . VAL A 1 109 ? 9.319 12.585 -8.822 1.00 50.19 109 VAL A CA 1
ATOM 815 C C . VAL A 1 109 ? 10.560 11.964 -9.437 1.00 50.19 109 VAL A C 1
ATOM 817 O O . VAL A 1 109 ? 10.803 10.777 -9.269 1.00 50.19 109 VAL A O 1
ATOM 820 N N . MET A 1 110 ? 11.384 12.769 -10.104 1.00 51.88 110 MET A N 1
ATOM 821 C CA . MET A 1 110 ? 12.654 12.311 -10.663 1.00 51.88 110 MET A CA 1
ATOM 822 C C . MET A 1 110 ? 13.713 12.086 -9.572 1.00 51.88 110 MET A C 1
ATOM 824 O O . MET A 1 110 ? 14.576 11.244 -9.744 1.00 51.88 110 MET A O 1
ATOM 828 N N . ALA A 1 111 ? 13.615 12.744 -8.415 1.00 53.28 111 ALA A N 1
ATOM 829 C CA . ALA A 1 111 ? 14.429 12.445 -7.237 1.00 53.28 111 ALA A CA 1
ATOM 830 C C . ALA A 1 111 ? 13.892 11.226 -6.462 1.00 53.28 111 ALA A C 1
ATOM 832 O O . ALA A 1 111 ? 14.647 10.304 -6.168 1.00 53.28 111 ALA A O 1
ATOM 833 N N . LYS A 1 112 ? 12.578 11.171 -6.189 1.00 53.72 112 LYS A N 1
ATOM 834 C CA . LYS A 1 112 ? 11.913 10.079 -5.446 1.00 53.72 112 LYS A CA 1
ATOM 835 C C . LYS A 1 112 ? 11.887 8.769 -6.227 1.00 53.72 112 LYS A C 1
ATOM 837 O O . LYS A 1 112 ? 12.011 7.700 -5.642 1.00 53.72 112 LYS A O 1
ATOM 842 N N . TYR A 1 113 ? 11.764 8.852 -7.548 1.00 56.22 113 TYR A N 1
ATOM 843 C CA . TYR A 1 113 ? 11.714 7.701 -8.437 1.00 56.22 113 TYR A CA 1
ATOM 844 C C . TYR A 1 113 ? 12.850 7.672 -9.451 1.00 56.22 113 TYR A C 1
ATOM 846 O O . TYR A 1 113 ? 12.833 6.773 -10.261 1.00 56.22 113 TYR A O 1
ATOM 854 N N . GLY A 1 114 ? 13.860 8.546 -9.456 1.00 58.91 114 GLY A N 1
ATOM 855 C CA . GLY A 1 114 ? 14.948 8.475 -10.457 1.00 58.91 114 GLY A CA 1
ATOM 856 C C . GLY A 1 114 ? 15.696 7.146 -10.428 1.00 58.91 114 GLY A C 1
ATOM 857 O O . GLY A 1 114 ? 15.882 6.500 -11.457 1.00 58.91 114 GLY A O 1
ATOM 858 N N . VAL A 1 115 ? 16.009 6.676 -9.217 1.00 59.97 115 VAL A N 1
ATOM 859 C CA . VAL A 1 115 ? 16.582 5.342 -8.976 1.00 59.97 115 VAL A CA 1
ATOM 860 C C . VAL A 1 115 ? 15.550 4.229 -9.186 1.00 59.97 115 VAL A C 1
ATOM 862 O O . VAL A 1 115 ? 15.920 3.106 -9.489 1.00 59.97 115 VAL A O 1
ATOM 865 N N . SER A 1 116 ? 14.253 4.501 -9.028 1.00 59.19 116 SER A N 1
ATOM 866 C CA . SER A 1 116 ? 13.182 3.514 -9.254 1.00 59.19 116 SER A CA 1
ATOM 867 C C . SER A 1 116 ? 12.802 3.400 -10.743 1.00 59.19 116 SER A C 1
ATOM 869 O O . SER A 1 116 ? 12.451 2.336 -11.235 1.00 59.19 116 SER A O 1
ATOM 871 N N . LEU A 1 117 ? 12.983 4.473 -11.510 1.00 60.06 117 LEU A N 1
ATOM 872 C CA . LEU A 1 117 ? 12.781 4.579 -12.950 1.00 60.06 117 LEU A CA 1
ATOM 873 C C . LEU A 1 117 ? 13.885 3.841 -13.694 1.00 60.06 117 LEU A C 1
ATOM 875 O O . LEU A 1 117 ? 13.583 3.164 -14.670 1.00 60.06 117 LEU A O 1
ATOM 879 N N . SER A 1 118 ? 15.129 3.865 -13.201 1.00 58.78 118 SER A N 1
ATOM 880 C CA . SER A 1 118 ? 16.174 2.976 -13.724 1.00 58.78 118 SER A CA 1
ATOM 881 C C . SER A 1 118 ? 15.861 1.494 -13.493 1.00 58.78 118 SER A C 1
ATOM 883 O O . SER A 1 118 ? 16.340 0.655 -14.245 1.00 58.78 118 SER A O 1
ATOM 885 N N . ARG A 1 119 ? 14.996 1.149 -12.525 1.00 57.09 119 ARG A N 1
ATOM 886 C CA . ARG A 1 119 ? 14.469 -0.220 -12.360 1.00 57.09 119 ARG A CA 1
ATOM 887 C C . ARG A 1 119 ? 13.334 -0.554 -13.329 1.00 57.09 119 ARG A C 1
ATOM 889 O O . ARG A 1 119 ? 13.095 -1.733 -13.575 1.00 57.09 119 ARG A O 1
ATOM 896 N N . LEU A 1 120 ? 12.661 0.461 -13.873 1.00 56.88 120 LEU A N 1
ATOM 897 C CA . LEU A 1 120 ? 11.697 0.323 -14.969 1.00 56.88 120 LEU A CA 1
ATOM 898 C C . LEU A 1 120 ? 12.399 0.228 -16.336 1.00 56.88 120 LEU A C 1
ATOM 900 O O . LEU A 1 120 ? 11.812 -0.274 -17.295 1.00 56.88 120 LEU A O 1
ATOM 904 N N . LEU A 1 121 ? 13.664 0.659 -16.438 1.00 54.41 121 LEU A N 1
ATOM 905 C CA . LEU A 1 121 ? 14.513 0.406 -17.605 1.00 54.41 121 LEU A CA 1
ATOM 906 C C . LEU A 1 121 ? 14.881 -1.088 -17.639 1.00 54.41 121 LEU A C 1
ATOM 908 O O . LEU A 1 121 ? 15.766 -1.541 -16.923 1.00 54.41 121 LEU A O 1
ATOM 912 N N . GLY A 1 122 ? 14.162 -1.864 -18.453 1.00 51.59 122 GLY A N 1
ATOM 913 C CA . GLY A 1 122 ? 14.417 -3.294 -18.678 1.00 51.59 122 GLY A CA 1
ATOM 914 C C . GLY A 1 122 ? 13.264 -4.225 -18.296 1.00 51.59 122 GLY A C 1
ATOM 915 O O . GLY A 1 122 ? 13.232 -5.354 -18.773 1.00 51.59 122 GLY A O 1
ATOM 916 N N . SER A 1 123 ? 12.277 -3.754 -17.522 1.00 52.34 123 SER A N 1
ATOM 917 C CA . SER A 1 123 ? 11.030 -4.493 -17.272 1.00 52.34 123 SER A CA 1
ATOM 918 C C . SER A 1 123 ? 9.821 -3.573 -17.447 1.00 52.34 123 SER A C 1
ATOM 920 O O . SER A 1 123 ? 9.615 -2.621 -16.701 1.00 52.34 123 SER A O 1
ATOM 922 N N . THR A 1 124 ? 9.019 -3.825 -18.480 1.00 55.97 124 THR A N 1
ATOM 923 C CA . THR A 1 124 ? 7.782 -3.087 -18.804 1.00 55.97 124 THR A CA 1
ATOM 924 C C . THR A 1 124 ? 6.562 -3.589 -18.016 1.00 55.97 124 THR A C 1
ATOM 926 O O . THR A 1 124 ? 5.419 -3.269 -18.360 1.00 55.97 124 THR A O 1
ATOM 929 N N . GLY A 1 125 ? 6.795 -4.375 -16.961 1.00 66.62 125 GLY A N 1
ATOM 930 C CA . GLY A 1 125 ? 5.781 -5.075 -16.179 1.00 66.62 125 GLY A CA 1
ATOM 931 C C . GLY A 1 125 ? 6.060 -5.054 -14.670 1.00 66.62 125 GLY A C 1
ATOM 932 O O . GLY A 1 125 ? 7.119 -4.600 -14.233 1.00 66.62 125 GLY A O 1
ATOM 933 N N . PRO A 1 126 ? 5.096 -5.511 -13.854 1.00 82.94 126 PRO A N 1
ATOM 934 C CA . PRO A 1 126 ? 5.197 -5.498 -12.395 1.00 82.94 126 PRO A CA 1
ATOM 935 C C . PRO A 1 126 ? 6.158 -6.541 -11.804 1.00 82.94 126 PRO A C 1
ATOM 937 O O . PRO A 1 126 ? 6.296 -6.610 -10.585 1.00 82.94 126 PRO A O 1
ATOM 940 N N . ASP A 1 127 ? 6.840 -7.322 -12.642 1.00 88.00 127 ASP A N 1
ATOM 941 C CA . ASP A 1 127 ? 7.684 -8.470 -12.299 1.00 88.00 127 ASP A CA 1
ATOM 942 C C . ASP A 1 127 ? 8.651 -8.184 -11.159 1.00 88.00 127 ASP A C 1
ATOM 944 O O . ASP A 1 127 ? 8.663 -8.894 -10.155 1.00 88.00 127 ASP A O 1
ATOM 948 N N . ARG A 1 128 ? 9.435 -7.109 -11.282 1.00 84.69 128 ARG A N 1
ATOM 949 C CA . ARG A 1 128 ? 10.433 -6.766 -10.271 1.00 84.69 128 ARG A CA 1
ATOM 950 C C . ARG A 1 128 ? 9.790 -6.400 -8.938 1.00 84.69 128 ARG A C 1
ATOM 952 O O . ARG A 1 128 ? 10.217 -6.915 -7.911 1.00 84.69 128 ARG A O 1
ATOM 959 N N . LEU A 1 129 ? 8.767 -5.544 -8.959 1.00 87.56 129 LEU A N 1
ATOM 960 C CA . LEU A 1 129 ? 8.059 -5.132 -7.748 1.00 87.56 129 LEU A CA 1
ATOM 961 C C . LEU A 1 129 ? 7.430 -6.342 -7.052 1.00 87.56 129 LEU A C 1
ATOM 963 O O . LEU A 1 129 ? 7.573 -6.492 -5.844 1.00 87.56 129 LEU A O 1
ATOM 967 N N . VAL A 1 130 ? 6.757 -7.211 -7.807 1.00 93.50 130 VAL A N 1
ATOM 968 C CA . VAL A 1 130 ? 6.096 -8.398 -7.255 1.00 93.50 130 VAL A CA 1
ATOM 969 C C . VAL A 1 130 ? 7.120 -9.397 -6.718 1.00 93.50 130 VAL A C 1
ATOM 971 O O . VAL A 1 130 ? 6.934 -9.892 -5.611 1.00 93.50 130 VAL A O 1
ATOM 974 N N . ALA A 1 131 ? 8.238 -9.616 -7.415 1.00 92.00 131 ALA A N 1
ATOM 975 C CA . ALA A 1 131 ? 9.312 -10.484 -6.937 1.00 92.00 131 ALA A CA 1
ATOM 976 C C . ALA A 1 131 ? 10.000 -9.929 -5.674 1.00 92.00 131 ALA A C 1
ATOM 978 O O . ALA A 1 131 ? 10.302 -10.682 -4.748 1.00 92.00 131 ALA A O 1
ATOM 979 N N . ASP A 1 132 ? 10.241 -8.615 -5.616 1.00 92.06 132 ASP A N 1
ATOM 980 C CA . ASP A 1 132 ? 10.799 -7.942 -4.437 1.00 92.06 132 ASP A CA 1
ATOM 981 C C . ASP A 1 132 ? 9.826 -8.022 -3.244 1.00 92.06 132 ASP A C 1
ATOM 983 O O . ASP A 1 132 ? 10.245 -8.325 -2.126 1.00 92.06 132 ASP A O 1
ATOM 987 N N . LEU A 1 133 ? 8.521 -7.824 -3.474 1.00 94.81 133 LEU A N 1
ATOM 988 C CA . LEU A 1 133 ? 7.483 -7.997 -2.453 1.00 94.81 133 LEU A CA 1
ATOM 989 C C . LEU A 1 133 ? 7.397 -9.447 -1.973 1.00 94.81 133 LEU A C 1
ATOM 991 O O . LEU A 1 133 ? 7.323 -9.674 -0.771 1.00 94.81 133 LEU A O 1
ATOM 995 N N . GLN A 1 134 ? 7.442 -10.426 -2.876 1.00 94.62 134 GLN A N 1
ATOM 996 C CA . GLN A 1 134 ? 7.412 -11.845 -2.518 1.00 94.62 134 GLN A CA 1
ATOM 997 C C . GLN A 1 134 ? 8.606 -12.235 -1.638 1.00 94.62 134 GLN A C 1
ATOM 999 O O . GLN A 1 134 ? 8.432 -12.994 -0.691 1.00 94.62 134 GLN A O 1
ATOM 1004 N N . ARG A 1 135 ? 9.802 -11.700 -1.917 1.00 95.81 135 ARG A N 1
ATOM 1005 C CA . ARG A 1 135 ? 10.993 -11.929 -1.082 1.00 95.81 135 ARG A CA 1
ATOM 1006 C C . ARG A 1 135 ? 10.949 -11.199 0.257 1.00 95.81 135 ARG A C 1
ATOM 1008 O O . ARG A 1 135 ? 11.525 -11.686 1.223 1.00 95.81 135 ARG A O 1
ATOM 1015 N N . GLY A 1 136 ? 10.356 -10.007 0.294 1.00 97.00 136 GLY A N 1
ATOM 1016 C CA . GLY A 1 136 ? 10.392 -9.137 1.469 1.00 97.00 136 GLY A CA 1
ATOM 1017 C C . GLY A 1 136 ? 9.221 -9.309 2.436 1.00 97.00 136 GLY A C 1
ATOM 1018 O O . GLY A 1 136 ? 9.353 -8.965 3.610 1.00 97.00 136 GLY A O 1
ATOM 1019 N N . LEU A 1 137 ? 8.075 -9.807 1.965 1.00 97.69 137 LEU A N 1
ATOM 1020 C CA . LEU A 1 137 ? 6.909 -10.050 2.808 1.00 97.69 137 LEU A CA 1
ATOM 1021 C C . LEU A 1 137 ? 7.147 -11.251 3.730 1.00 97.69 137 LEU A C 1
ATOM 1023 O O . LEU A 1 137 ? 7.676 -12.286 3.341 1.00 97.69 137 LEU A O 1
ATOM 1027 N N . GLY A 1 138 ? 6.681 -11.101 4.962 1.00 97.25 138 GLY A N 1
ATOM 1028 C CA . GLY A 1 138 ? 6.818 -12.067 6.048 1.00 97.25 138 GLY A CA 1
ATOM 1029 C C . GLY A 1 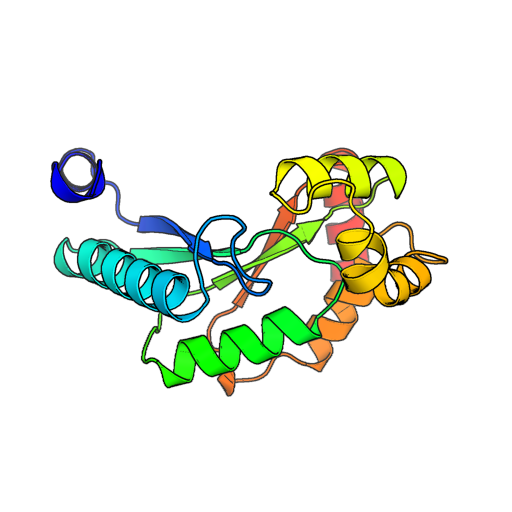138 ? 5.703 -11.887 7.081 1.00 97.25 138 GLY A C 1
ATOM 1030 O O . GLY A 1 138 ? 4.916 -10.937 6.957 1.00 97.25 138 GLY A O 1
ATOM 1031 N N . PRO A 1 139 ? 5.608 -12.769 8.093 1.00 96.94 139 PRO A N 1
ATOM 1032 C CA . PRO A 1 139 ? 4.528 -12.754 9.082 1.00 96.94 139 PRO A CA 1
ATOM 1033 C C . PRO A 1 139 ? 4.319 -11.398 9.770 1.00 96.94 139 PRO A C 1
ATOM 1035 O O . PRO A 1 139 ? 3.185 -11.031 10.074 1.00 96.94 139 PRO A O 1
ATOM 1038 N N . GLU A 1 140 ? 5.383 -10.613 9.953 1.00 97.19 140 GLU A N 1
ATOM 1039 C CA . GLU A 1 140 ? 5.335 -9.301 10.602 1.00 97.19 140 GLU A CA 1
ATOM 1040 C C . GLU A 1 140 ? 4.548 -8.240 9.813 1.00 97.19 140 GLU A C 1
ATOM 1042 O O . GLU A 1 140 ? 4.194 -7.197 10.355 1.00 97.19 140 GLU A O 1
ATOM 1047 N N . HIS A 1 141 ? 4.244 -8.499 8.539 1.00 98.44 141 HIS A N 1
ATOM 1048 C CA . HIS A 1 141 ? 3.484 -7.596 7.673 1.00 98.44 141 HIS A CA 1
ATOM 1049 C C . HIS A 1 141 ? 1.967 -7.880 7.714 1.00 98.44 141 HIS A C 1
ATOM 1051 O O . HIS A 1 141 ? 1.148 -7.063 7.273 1.00 98.44 141 HIS A O 1
ATOM 1057 N N . GLY A 1 142 ? 1.551 -9.008 8.302 1.00 97.38 142 GLY A N 1
ATOM 1058 C CA . GLY A 1 142 ? 0.154 -9.438 8.388 1.00 97.38 142 GLY A CA 1
ATOM 1059 C C . GLY A 1 142 ? -0.477 -9.793 7.029 1.00 97.38 142 GLY A C 1
ATOM 1060 O O . GLY A 1 142 ? 0.233 -10.035 6.053 1.00 97.38 142 GLY A O 1
ATOM 1061 N N . PRO A 1 143 ? -1.819 -9.845 6.936 1.00 97.50 143 PRO A N 1
ATOM 1062 C CA . PRO A 1 143 ? -2.500 -10.296 5.726 1.00 97.50 143 PRO A CA 1
ATOM 1063 C C . PRO A 1 143 ? -2.387 -9.267 4.594 1.00 97.50 143 PRO A C 1
ATOM 1065 O O . PRO A 1 143 ? -2.954 -8.171 4.665 1.00 97.50 143 PRO A O 1
ATOM 1068 N N . VAL A 1 144 ? -1.680 -9.655 3.531 1.00 97.94 144 VAL A N 1
ATOM 1069 C CA . VAL A 1 144 ? -1.407 -8.830 2.349 1.00 97.94 144 VAL A CA 1
ATOM 1070 C C . VAL A 1 144 ? -1.868 -9.542 1.077 1.00 97.94 144 VAL A C 1
ATOM 1072 O O . VAL A 1 144 ? -1.705 -10.751 0.926 1.00 97.94 144 VAL A O 1
ATOM 1075 N N . ARG A 1 145 ? -2.453 -8.787 0.144 1.00 96.88 145 ARG A N 1
ATOM 1076 C CA . ARG A 1 145 ? -2.737 -9.219 -1.235 1.00 96.88 145 ARG A CA 1
ATOM 1077 C C . ARG A 1 145 ? -2.309 -8.138 -2.223 1.00 96.88 145 ARG A C 1
ATOM 1079 O O . ARG A 1 145 ? -2.092 -6.996 -1.832 1.00 96.88 145 ARG A O 1
ATOM 1086 N N . LEU A 1 146 ? -2.236 -8.474 -3.506 1.00 96.81 146 LEU A N 1
ATOM 1087 C CA . LEU A 1 146 ? -2.014 -7.489 -4.565 1.00 96.81 146 LEU A CA 1
ATOM 1088 C C . LEU A 1 146 ? -3.347 -6.910 -5.063 1.00 96.81 146 LEU A C 1
ATOM 1090 O O . LEU A 1 146 ? -4.378 -7.587 -5.064 1.00 96.81 146 LEU A O 1
ATOM 1094 N N . HIS A 1 147 ? -3.319 -5.656 -5.499 1.00 97.00 147 HIS A N 1
ATOM 1095 C CA . HIS A 1 147 ? -4.392 -4.982 -6.220 1.00 97.00 147 HIS A CA 1
ATOM 1096 C C . HIS A 1 147 ? -3.810 -4.336 -7.471 1.00 97.00 147 HIS A C 1
ATOM 1098 O O . HIS A 1 147 ? -3.036 -3.384 -7.391 1.00 97.00 147 HIS A O 1
ATOM 1104 N N . PHE A 1 148 ? -4.169 -4.886 -8.628 1.00 95.50 148 PHE A N 1
ATOM 1105 C CA . PHE A 1 148 ? -3.640 -4.422 -9.900 1.00 95.50 148 PHE A CA 1
ATOM 1106 C C . PHE A 1 148 ? -4.407 -3.209 -10.415 1.00 95.50 148 PHE A C 1
ATOM 1108 O O . PHE A 1 148 ? -5.633 -3.236 -10.513 1.00 95.50 148 PHE A O 1
ATOM 1115 N N . TYR A 1 149 ? -3.661 -2.185 -10.816 1.00 93.44 149 TYR A N 1
ATOM 1116 C CA . TYR A 1 149 ? -4.156 -1.055 -11.589 1.00 93.44 149 TYR A CA 1
ATOM 1117 C C . TYR A 1 149 ? -3.851 -1.298 -13.076 1.00 93.44 149 TYR A C 1
ATOM 1119 O O . TYR A 1 149 ? -2.695 -1.156 -13.486 1.00 93.44 149 TYR A O 1
ATOM 1127 N N . PRO A 1 150 ? -4.840 -1.681 -13.907 1.00 93.56 150 PRO A N 1
ATOM 1128 C CA . PRO A 1 150 ? -4.611 -2.158 -15.274 1.00 93.56 150 PRO A CA 1
ATOM 1129 C C . PRO A 1 150 ? -4.411 -1.007 -16.277 1.00 93.56 150 PRO A C 1
ATOM 1131 O O . PRO A 1 150 ? -5.099 -0.917 -17.293 1.00 93.56 150 PRO A O 1
ATOM 1134 N N . PHE A 1 151 ? -3.468 -0.099 -16.009 1.00 89.31 151 PHE A N 1
ATOM 1135 C CA . PHE A 1 151 ? -3.259 1.123 -16.799 1.00 89.31 151 PHE A CA 1
ATOM 1136 C C . PHE A 1 151 ? -2.904 0.875 -18.272 1.00 89.31 151 PHE A C 1
ATOM 1138 O O . PHE A 1 151 ? -3.154 1.735 -19.115 1.00 89.31 151 PHE A O 1
ATOM 1145 N N . GLY A 1 152 ? -2.302 -0.273 -18.591 1.00 87.88 152 GLY A N 1
ATOM 1146 C CA . GLY A 1 152 ? -2.000 -0.683 -19.965 1.00 87.88 152 GLY A CA 1
ATOM 1147 C C . GLY A 1 152 ? -3.056 -1.584 -20.605 1.00 87.88 152 GLY A C 1
ATOM 1148 O O . GLY A 1 152 ? -2.831 -2.050 -21.721 1.00 87.88 152 GLY A O 1
ATOM 1149 N N . GLY A 1 153 ? -4.179 -1.825 -19.921 1.00 92.12 153 GLY A N 1
ATOM 1150 C CA . GLY A 1 153 ? -5.270 -2.688 -20.365 1.00 92.12 153 GLY A CA 1
ATOM 1151 C C . GLY A 1 153 ? -5.518 -3.863 -19.418 1.00 92.12 153 GLY A C 1
ATOM 1152 O O . GLY A 1 153 ? -4.587 -4.432 -18.839 1.00 92.12 153 GLY A O 1
ATOM 1153 N N . LEU A 1 154 ? -6.793 -4.233 -19.268 1.00 95.06 154 LEU A N 1
ATOM 1154 C CA . LEU A 1 154 ? -7.215 -5.350 -18.420 1.00 95.06 154 LEU A CA 1
ATOM 1155 C C . LEU A 1 154 ? -6.670 -6.689 -18.929 1.00 95.06 154 LEU A C 1
ATOM 1157 O O . LEU A 1 154 ? -6.109 -7.441 -18.142 1.00 95.06 154 LEU A O 1
ATOM 1161 N N . GLU A 1 155 ? -6.782 -6.949 -20.233 1.00 95.62 155 GLU A N 1
ATOM 1162 C CA . GLU A 1 155 ? -6.330 -8.191 -20.876 1.00 95.62 155 GLU A CA 1
ATOM 1163 C C . GLU A 1 155 ? -4.851 -8.469 -20.597 1.00 95.62 155 GLU A C 1
ATOM 1165 O O . GLU A 1 155 ? -4.530 -9.445 -19.927 1.00 95.62 155 GLU A O 1
ATOM 1170 N N . ARG A 1 156 ? -3.968 -7.527 -20.949 1.00 92.19 156 ARG A N 1
ATOM 1171 C CA . ARG A 1 156 ? -2.520 -7.618 -20.686 1.00 92.19 156 ARG A CA 1
ATOM 1172 C C . ARG A 1 156 ? -2.183 -7.829 -19.211 1.00 92.19 156 ARG A C 1
ATOM 1174 O O . ARG A 1 156 ? -1.199 -8.484 -18.880 1.00 92.19 156 ARG A O 1
ATOM 1181 N N . THR A 1 157 ? -2.977 -7.249 -18.312 1.00 94.25 157 THR A N 1
ATOM 1182 C CA . THR A 1 157 ? -2.796 -7.422 -16.866 1.00 94.25 157 THR A CA 1
ATOM 1183 C C . THR A 1 157 ? -3.185 -8.835 -16.433 1.00 94.25 157 THR A C 1
ATOM 1185 O O . THR A 1 157 ? -2.452 -9.462 -15.675 1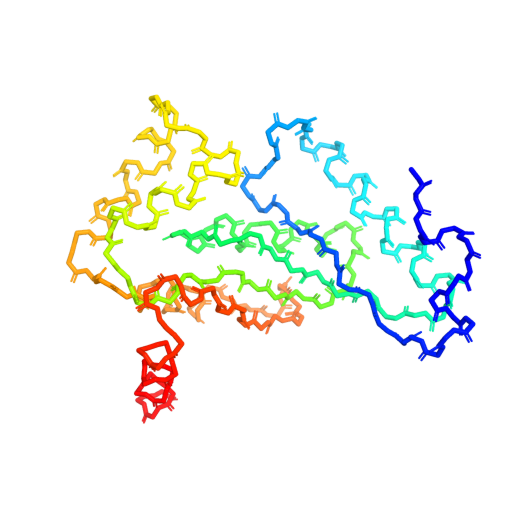.00 94.25 157 THR A O 1
ATOM 1188 N N . VAL A 1 158 ? -4.303 -9.363 -16.934 1.00 95.12 158 VAL A N 1
ATOM 1189 C CA . VAL A 1 158 ? -4.757 -10.731 -16.648 1.00 95.12 158 VAL A CA 1
ATOM 1190 C C . VAL A 1 158 ? -3.810 -11.771 -17.246 1.00 95.12 158 VAL A C 1
ATOM 1192 O O . VAL A 1 158 ? -3.484 -12.741 -16.566 1.00 95.12 158 VAL A O 1
ATOM 1195 N N . GLU A 1 159 ? -3.342 -11.572 -18.478 1.00 94.25 159 GLU A N 1
ATOM 1196 C CA . GLU A 1 159 ? -2.334 -12.424 -19.122 1.00 94.25 159 GLU A CA 1
ATOM 1197 C C . GLU A 1 159 ? -1.056 -12.491 -18.292 1.00 94.25 159 GLU A C 1
ATOM 1199 O O . GLU A 1 159 ? -0.572 -13.581 -17.990 1.00 94.25 159 GLU A O 1
ATOM 1204 N N . TRP A 1 160 ? -0.558 -11.332 -17.851 1.00 93.00 160 TRP A N 1
ATOM 1205 C CA . TRP A 1 160 ? 0.613 -11.267 -16.986 1.00 93.00 160 TRP A CA 1
ATOM 1206 C C . TRP A 1 160 ? 0.387 -12.004 -15.660 1.00 93.00 160 TRP A C 1
ATOM 1208 O O . TRP A 1 160 ? 1.236 -12.794 -15.263 1.00 93.00 160 TRP A O 1
ATOM 1218 N N . ILE A 1 161 ? -0.773 -11.827 -15.008 1.00 93.88 161 ILE A N 1
ATOM 1219 C CA . ILE A 1 161 ? -1.102 -12.546 -13.763 1.00 93.88 161 ILE A CA 1
ATOM 1220 C C . ILE A 1 161 ? -1.079 -14.060 -13.999 1.00 93.88 161 ILE A C 1
ATOM 1222 O O . ILE A 1 161 ? -0.469 -14.787 -13.221 1.00 93.88 161 ILE A O 1
ATOM 1226 N N . ARG A 1 162 ? -1.712 -14.542 -15.076 1.00 93.50 162 ARG A N 1
ATOM 1227 C CA . ARG A 1 162 ? -1.739 -15.975 -15.408 1.00 93.50 162 ARG A CA 1
ATOM 1228 C C . ARG A 1 162 ? -0.336 -16.525 -15.650 1.00 93.50 162 ARG A C 1
ATOM 1230 O O . ARG A 1 162 ? -0.016 -17.587 -15.128 1.00 93.50 162 ARG A O 1
ATOM 1237 N N . ALA A 1 163 ? 0.487 -15.809 -16.414 1.00 90.69 163 ALA A N 1
ATOM 1238 C CA . ALA A 1 163 ? 1.856 -16.218 -16.704 1.00 90.69 163 ALA A CA 1
ATOM 1239 C C . ALA A 1 163 ? 2.726 -16.239 -15.437 1.00 90.69 163 ALA A C 1
ATOM 1241 O O . ALA A 1 163 ? 3.417 -17.223 -15.183 1.00 90.69 163 ALA A O 1
ATOM 1242 N N . TYR A 1 164 ? 2.648 -15.192 -14.610 1.00 89.06 164 TYR A N 1
ATOM 1243 C CA . TYR A 1 164 ? 3.431 -15.085 -13.381 1.00 89.06 164 TYR A CA 1
ATOM 1244 C C . TYR A 1 164 ? 3.043 -16.164 -12.360 1.00 89.06 164 TYR A C 1
ATOM 1246 O O . TYR A 1 164 ? 3.925 -16.807 -11.796 1.00 89.06 164 TYR A O 1
ATOM 1254 N N . SER A 1 165 ? 1.740 -16.404 -12.160 1.00 85.56 165 SER A N 1
ATOM 1255 C CA . SER A 1 165 ? 1.231 -17.453 -11.263 1.00 85.56 165 SER A CA 1
ATOM 1256 C C . SER A 1 165 ? 1.464 -18.876 -11.769 1.00 85.56 165 SER A C 1
ATOM 1258 O O . SER A 1 165 ? 1.427 -19.797 -10.971 1.00 85.56 165 SER A O 1
ATOM 1260 N N . GLY A 1 166 ? 1.655 -19.089 -13.073 1.00 82.50 166 GLY A N 1
ATOM 1261 C CA . GLY A 1 166 ? 2.012 -20.409 -13.603 1.00 82.50 166 GLY A CA 1
ATOM 1262 C C . GLY A 1 166 ? 3.487 -20.770 -13.397 1.00 82.50 166 GLY A C 1
ATOM 1263 O O . GLY A 1 166 ? 3.840 -21.943 -13.468 1.00 82.50 166 GLY A O 1
ATOM 1264 N N . ALA A 1 167 ? 4.342 -19.771 -13.167 1.00 77.31 167 ALA A N 1
ATOM 1265 C CA . ALA A 1 167 ? 5.788 -19.933 -13.027 1.00 77.31 167 ALA A CA 1
ATOM 1266 C C . ALA A 1 167 ? 6.284 -20.006 -11.567 1.00 77.31 167 ALA A C 1
ATOM 1268 O O . ALA A 1 167 ? 7.466 -20.279 -11.360 1.00 77.31 167 ALA A O 1
ATOM 1269 N N . HIS A 1 168 ? 5.418 -19.747 -10.579 1.00 73.38 168 HIS A N 1
ATOM 1270 C CA . HIS A 1 168 ? 5.730 -19.690 -9.141 1.00 73.38 168 HIS A CA 1
ATOM 1271 C C . HIS A 1 168 ? 4.687 -20.460 -8.331 1.00 73.38 168 HIS A C 1
ATOM 1273 O O . HIS A 1 168 ? 5.038 -20.911 -7.219 1.00 73.38 168 HIS A O 1
#

Foldseek 3Di:
DDDLVVCPCVVVVNAEDEDEAELPDALPDDPVRRVVVVVVVQCSQVVSNHAYEYEYAEDQAQVSVLVVLLVCVVSVNQHAYAHEHEAQDDPVLVVVVCCVRSCNPDVCVCVVCVVSVVVCVPPSGRVVNVVNNVVRDDPSSHHYHYDYDHSHDPVSRVVVVVVVVVVD

Sequence (168 aa):
MGLLKTGLFERHGIRAIGIAGHPDGHPSMNAEECWRFLKLKCADIESRGMAPLIVTQFGFDATPFLVWLKELRARGIGAPVRIGVPGPAKISTLLRFAAHCGVGASANVMAKYGVSLSRLLGSTGPDRLVADLQRGLGPEHGPVRLHFYPFGGLERTVEWIRAYSGAH

pLDDT: mean 86.39, std 15.32, range [37.09, 98.75]